Protein AF-A0A6P0Y2C6-F1 (afdb_monomer_lite)

Structure (mmCIF, N/CA/C/O backbone):
data_AF-A0A6P0Y2C6-F1
#
_entry.id   AF-A0A6P0Y2C6-F1
#
loop_
_atom_site.group_PDB
_atom_site.id
_atom_site.type_symbol
_atom_site.label_atom_id
_atom_site.label_alt_id
_atom_site.label_comp_id
_atom_site.label_asym_id
_atom_site.label_entity_id
_atom_site.label_seq_id
_atom_site.pdbx_PDB_ins_code
_atom_site.Cartn_x
_atom_site.Cartn_y
_atom_site.Cartn_z
_atom_site.occupancy
_atom_site.B_iso_or_equiv
_atom_site.auth_seq_id
_atom_site.auth_comp_id
_atom_site.auth_asym_id
_atom_site.auth_atom_id
_atom_site.pdbx_PDB_model_num
ATOM 1 N N . MET A 1 1 ? 60.609 -4.688 -13.053 1.00 43.38 1 MET A N 1
ATOM 2 C CA . MET A 1 1 ? 59.364 -5.445 -13.292 1.00 43.38 1 MET A CA 1
ATOM 3 C C . MET A 1 1 ? 58.309 -4.817 -12.408 1.00 43.38 1 MET A C 1
ATOM 5 O O . MET A 1 1 ? 58.404 -4.920 -11.194 1.00 43.38 1 MET A O 1
ATOM 9 N N . GLU A 1 2 ? 57.442 -4.017 -13.019 1.00 43.62 2 GLU A N 1
ATOM 10 C CA . GLU A 1 2 ? 56.411 -3.225 -12.346 1.00 43.62 2 GLU A CA 1
ATOM 11 C C . GLU A 1 2 ? 55.242 -4.134 -11.954 1.00 43.62 2 GLU A C 1
ATOM 13 O O . GLU A 1 2 ? 54.716 -4.874 -12.785 1.00 43.62 2 GLU A O 1
ATOM 18 N N . ASN A 1 3 ? 54.855 -4.099 -10.679 1.00 46.41 3 ASN A N 1
ATOM 19 C CA . ASN A 1 3 ? 53.724 -4.861 -10.163 1.00 46.41 3 ASN A CA 1
ATOM 20 C C . ASN A 1 3 ? 52.441 -4.045 -10.377 1.00 46.41 3 ASN A C 1
ATOM 22 O O . ASN A 1 3 ? 52.095 -3.193 -9.561 1.00 46.41 3 ASN A O 1
ATOM 26 N N . ASN A 1 4 ? 51.752 -4.296 -11.491 1.00 50.06 4 ASN A N 1
ATOM 27 C CA . ASN A 1 4 ? 50.444 -3.715 -11.793 1.00 50.06 4 ASN A CA 1
ATOM 28 C C . ASN A 1 4 ? 49.351 -4.393 -10.959 1.00 50.06 4 ASN A C 1
ATOM 30 O O . ASN A 1 4 ? 48.768 -5.399 -11.363 1.00 50.06 4 ASN A O 1
ATOM 34 N N . THR A 1 5 ? 49.054 -3.821 -9.795 1.00 49.78 5 THR A N 1
ATOM 35 C CA . THR A 1 5 ? 47.873 -4.179 -9.003 1.00 49.78 5 THR A CA 1
ATOM 36 C C . THR A 1 5 ? 46.628 -3.591 -9.668 1.00 49.78 5 THR A C 1
ATOM 38 O O . THR A 1 5 ? 46.241 -2.452 -9.409 1.00 49.78 5 THR A O 1
ATOM 41 N N . THR A 1 6 ? 45.982 -4.357 -10.545 1.00 54.22 6 THR A N 1
ATOM 42 C CA . THR A 1 6 ? 44.627 -4.044 -11.012 1.00 54.22 6 THR A CA 1
ATOM 43 C C . THR A 1 6 ? 43.648 -4.283 -9.863 1.00 54.22 6 THR A C 1
ATOM 45 O O . THR A 1 6 ? 43.199 -5.409 -9.644 1.00 54.22 6 THR A O 1
ATOM 48 N N . ASN A 1 7 ? 43.332 -3.226 -9.113 1.00 56.22 7 ASN A N 1
ATOM 49 C CA . ASN A 1 7 ? 42.253 -3.216 -8.124 1.00 56.22 7 ASN A CA 1
ATOM 50 C C . ASN A 1 7 ? 40.904 -3.284 -8.849 1.00 56.22 7 ASN A C 1
ATOM 52 O O . ASN A 1 7 ? 40.237 -2.273 -9.055 1.00 56.22 7 ASN A O 1
ATOM 56 N N . ASN A 1 8 ? 40.519 -4.485 -9.272 1.00 59.44 8 ASN A N 1
ATOM 57 C CA . ASN A 1 8 ? 39.205 -4.747 -9.839 1.00 59.44 8 ASN A CA 1
ATOM 58 C C . ASN A 1 8 ? 38.216 -4.942 -8.679 1.00 59.44 8 ASN A C 1
ATOM 60 O O . ASN A 1 8 ? 37.856 -6.067 -8.331 1.00 59.44 8 ASN A O 1
ATOM 64 N N . SER A 1 9 ? 37.836 -3.843 -8.019 1.00 63.31 9 SER A N 1
ATOM 65 C CA . SER A 1 9 ? 36.711 -3.869 -7.081 1.00 63.31 9 SER A CA 1
ATOM 66 C C . SER A 1 9 ? 35.454 -4.296 -7.845 1.00 63.31 9 SER A C 1
ATOM 68 O O . SER A 1 9 ? 35.192 -3.739 -8.915 1.00 63.31 9 SER A O 1
ATOM 70 N N . PRO A 1 10 ? 34.671 -5.266 -7.342 1.00 64.81 10 PRO A N 1
ATOM 71 C CA . PRO A 1 10 ? 33.425 -5.646 -7.985 1.00 64.81 10 PRO A CA 1
ATOM 72 C C . PRO A 1 10 ? 32.515 -4.418 -8.049 1.00 64.81 10 PRO A C 1
ATOM 74 O O . PRO A 1 10 ? 32.337 -3.709 -7.060 1.00 64.81 10 PRO A O 1
ATOM 77 N N . ASN A 1 11 ? 31.969 -4.152 -9.234 1.00 65.19 11 ASN A N 1
ATOM 78 C CA . ASN A 1 11 ? 30.977 -3.111 -9.452 1.00 65.19 11 ASN A CA 1
ATOM 79 C C . ASN A 1 11 ? 29.692 -3.564 -8.740 1.00 65.19 11 ASN A C 1
ATOM 81 O O . ASN A 1 11 ? 28.905 -4.336 -9.288 1.00 65.19 11 ASN A O 1
ATOM 85 N N . ILE A 1 12 ? 29.551 -3.203 -7.463 1.00 67.75 12 ILE A N 1
ATOM 86 C CA . ILE A 1 12 ? 28.347 -3.491 -6.688 1.00 67.75 12 ILE A CA 1
ATOM 87 C C . ILE A 1 12 ? 27.257 -2.594 -7.266 1.00 67.75 12 ILE A C 1
ATOM 89 O O . ILE A 1 12 ? 27.208 -1.398 -6.989 1.00 67.75 12 ILE A O 1
ATOM 93 N N . SER A 1 13 ? 26.404 -3.174 -8.107 1.00 69.62 13 SER A N 1
ATOM 94 C CA . SER A 1 13 ? 25.151 -2.548 -8.509 1.00 69.62 13 SER A CA 1
ATOM 95 C C . SER A 1 13 ? 24.280 -2.460 -7.258 1.00 69.62 13 SER A C 1
ATOM 97 O O . SER A 1 13 ? 23.741 -3.452 -6.768 1.00 69.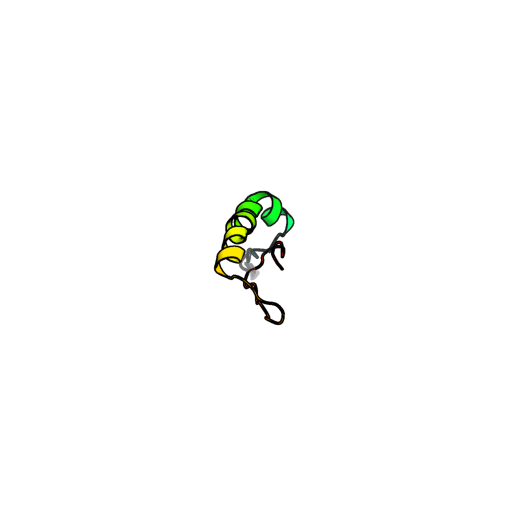62 13 SER A O 1
ATOM 99 N N . PHE A 1 14 ? 24.196 -1.258 -6.695 1.00 73.00 14 PHE A N 1
ATOM 100 C CA . PHE A 1 14 ? 23.218 -0.954 -5.668 1.00 73.00 14 PHE A CA 1
ATOM 101 C C . PHE A 1 14 ? 21.854 -0.876 -6.351 1.00 73.00 14 PHE A C 1
ATOM 103 O O . PHE A 1 14 ? 21.633 -0.042 -7.227 1.00 73.00 14 PHE A O 1
ATOM 110 N N . ASN A 1 15 ? 20.946 -1.779 -5.981 1.00 80.56 15 ASN A N 1
ATOM 111 C CA . ASN A 1 15 ? 19.532 -1.633 -6.312 1.00 80.56 15 ASN A CA 1
ATOM 112 C C . ASN A 1 15 ? 18.967 -0.513 -5.438 1.00 80.56 15 ASN A C 1
ATOM 114 O O . ASN A 1 15 ? 18.437 -0.758 -4.354 1.00 80.56 15 ASN A O 1
ATOM 118 N N . GLU A 1 16 ? 19.163 0.723 -5.883 1.00 87.75 16 GLU A N 1
ATOM 119 C CA . GLU A 1 16 ? 18.639 1.899 -5.207 1.00 87.75 16 GLU A CA 1
ATOM 120 C C . GLU A 1 16 ? 17.122 1.978 -5.3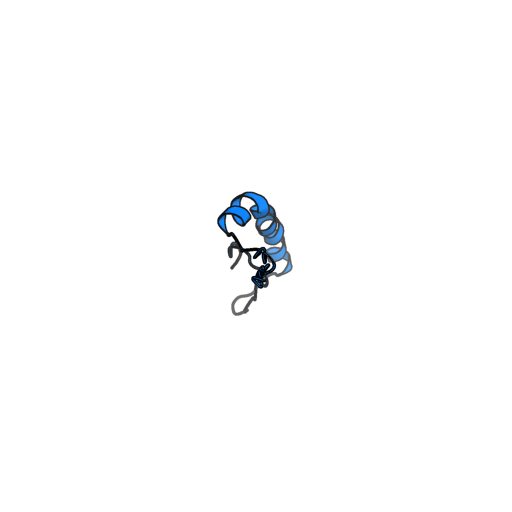82 1.00 87.75 16 GLU A C 1
ATOM 122 O O . GLU A 1 16 ? 16.576 1.809 -6.475 1.00 87.75 16 GLU A O 1
ATOM 127 N N . TRP A 1 17 ? 16.430 2.230 -4.277 1.00 90.25 17 TRP A N 1
ATOM 128 C CA . TRP A 1 17 ? 14.996 2.473 -4.284 1.00 90.25 17 TRP A CA 1
ATOM 129 C C . TRP A 1 17 ? 14.675 3.811 -4.964 1.00 90.25 17 TRP A C 1
ATOM 131 O O . TRP A 1 17 ? 15.289 4.831 -4.652 1.00 90.25 17 TRP A O 1
ATOM 141 N N . ASN A 1 18 ? 13.672 3.825 -5.847 1.00 92.69 18 ASN A N 1
ATOM 142 C CA . ASN A 1 18 ? 13.191 5.033 -6.519 1.00 92.69 18 ASN A CA 1
ATOM 143 C C . ASN A 1 18 ? 11.658 5.125 -6.432 1.00 92.69 18 ASN A C 1
ATOM 145 O O . ASN A 1 18 ? 10.940 4.395 -7.117 1.00 92.69 18 ASN A O 1
ATOM 149 N N . ALA A 1 19 ? 11.173 6.055 -5.606 1.00 92.94 19 ALA A N 1
ATOM 150 C CA . ALA A 1 19 ? 9.750 6.277 -5.362 1.00 92.94 19 ALA A CA 1
ATOM 151 C C . ALA A 1 19 ? 8.985 6.752 -6.610 1.00 92.94 19 ALA A C 1
ATOM 153 O O . ALA A 1 19 ? 7.877 6.290 -6.858 1.00 92.94 19 ALA A O 1
ATOM 154 N N . GLU A 1 20 ? 9.576 7.629 -7.426 1.00 94.31 20 GLU A N 1
ATOM 155 C CA . GLU A 1 20 ? 8.938 8.153 -8.642 1.00 94.31 20 GLU A CA 1
ATOM 156 C C . GLU A 1 20 ? 8.789 7.060 -9.712 1.00 94.31 20 GLU A C 1
ATOM 158 O O . GLU A 1 20 ? 7.748 6.924 -10.363 1.00 94.31 20 GLU A O 1
ATOM 163 N N . LEU A 1 21 ? 9.813 6.215 -9.858 1.00 93.94 21 LEU A N 1
ATOM 164 C CA . LEU A 1 21 ? 9.747 5.043 -10.727 1.00 93.94 21 LEU A CA 1
ATOM 165 C C . LEU A 1 21 ? 8.690 4.047 -10.232 1.00 93.94 21 LEU A C 1
ATOM 167 O O . LEU A 1 21 ? 7.943 3.496 -11.041 1.00 93.94 21 LEU A O 1
ATOM 171 N N . TYR A 1 22 ? 8.618 3.817 -8.920 1.00 93.44 22 TYR A N 1
ATOM 172 C CA . TYR A 1 22 ? 7.614 2.931 -8.340 1.00 93.44 22 TYR A CA 1
ATOM 173 C C . TYR A 1 22 ? 6.196 3.457 -8.578 1.00 93.44 22 TYR A C 1
ATOM 175 O O . TYR A 1 22 ? 5.366 2.728 -9.105 1.00 93.44 22 TYR A O 1
ATOM 183 N N . GLU A 1 23 ? 5.930 4.730 -8.297 1.00 92.25 23 GLU A N 1
ATOM 184 C CA . GLU A 1 23 ? 4.611 5.334 -8.507 1.00 92.25 23 GLU A CA 1
ATOM 185 C C . GLU A 1 23 ? 4.198 5.293 -9.991 1.00 92.25 23 GLU A C 1
ATOM 187 O O . GLU A 1 23 ? 3.094 4.873 -10.345 1.00 92.25 23 GLU A O 1
ATOM 192 N N . SER A 1 24 ? 5.119 5.639 -10.896 1.00 94.56 24 SER A N 1
ATOM 193 C CA . SER A 1 24 ? 4.824 5.704 -12.335 1.00 94.56 24 SER A CA 1
ATOM 194 C C . SER A 1 24 ? 4.657 4.342 -13.018 1.00 94.56 24 SER A C 1
ATOM 196 O O . SER A 1 24 ? 4.058 4.276 -14.096 1.00 94.56 24 SER A O 1
ATOM 198 N N . LYS A 1 25 ? 5.194 3.255 -12.445 1.00 95.56 25 LYS A N 1
ATOM 199 C CA . LYS A 1 25 ? 5.180 1.911 -13.061 1.00 95.56 25 LYS A CA 1
ATOM 200 C C . LYS A 1 25 ? 4.436 0.849 -12.254 1.00 95.56 25 LYS A C 1
ATOM 202 O O . LYS A 1 25 ? 3.995 -0.136 -12.838 1.00 95.56 25 LYS A O 1
ATOM 207 N N . HIS A 1 26 ? 4.294 1.042 -10.949 1.00 94.00 26 HIS A N 1
ATOM 208 C CA . HIS A 1 26 ? 3.817 0.040 -9.995 1.00 94.00 26 HIS A CA 1
ATOM 209 C C . HIS A 1 26 ? 2.741 0.566 -9.029 1.00 94.00 26 HIS A C 1
ATOM 211 O O . HIS A 1 26 ? 2.364 -0.153 -8.107 1.00 94.00 26 HIS A O 1
ATOM 217 N N . SER A 1 27 ? 2.168 1.754 -9.262 1.00 92.69 27 SER A N 1
ATOM 218 C CA . SER A 1 27 ? 1.017 2.272 -8.488 1.00 92.69 27 SER A CA 1
ATOM 219 C C . SER A 1 27 ? -0.189 1.326 -8.463 1.00 92.69 27 SER A C 1
ATOM 221 O O . SER A 1 27 ? -0.973 1.339 -7.516 1.00 92.69 27 SER A O 1
ATOM 223 N N . PHE A 1 28 ? -0.313 0.433 -9.453 1.00 94.44 28 PHE A N 1
ATOM 224 C CA . PHE A 1 28 ? -1.344 -0.606 -9.460 1.00 94.44 28 PHE A CA 1
ATOM 225 C C . PHE A 1 28 ? -1.293 -1.519 -8.223 1.00 94.44 28 PHE A C 1
ATOM 227 O O . PHE A 1 28 ? -2.332 -2.043 -7.834 1.00 94.44 28 PHE A O 1
ATOM 234 N N . VAL A 1 29 ? -0.125 -1.699 -7.592 1.00 93.50 29 VAL A N 1
ATOM 235 C CA . VAL A 1 29 ? 0.017 -2.518 -6.377 1.00 93.50 29 VAL A CA 1
ATOM 236 C C . VAL A 1 29 ? -0.781 -1.905 -5.228 1.00 93.50 29 VAL A C 1
ATOM 238 O O . VAL A 1 29 ? -1.613 -2.587 -4.635 1.00 93.50 29 VAL A O 1
ATOM 241 N N . SER A 1 30 ? -0.584 -0.611 -4.959 1.00 91.31 30 SER A N 1
ATOM 242 C CA . SER A 1 30 ? -1.324 0.105 -3.914 1.00 91.31 30 SER A CA 1
ATOM 243 C C . SER A 1 30 ? -2.816 0.181 -4.238 1.00 91.31 30 SER A C 1
ATOM 245 O O . SER A 1 30 ? -3.640 -0.000 -3.349 1.00 91.31 30 SER A O 1
ATOM 247 N N . ASN A 1 31 ? -3.172 0.364 -5.515 1.00 92.25 31 ASN A N 1
ATOM 248 C CA . ASN A 1 31 ? -4.573 0.395 -5.943 1.00 92.25 31 ASN A CA 1
ATOM 249 C C . ASN A 1 31 ? -5.300 -0.929 -5.666 1.00 92.25 31 ASN A C 1
ATOM 251 O O . ASN A 1 31 ? -6.435 -0.911 -5.206 1.00 92.25 31 ASN A O 1
ATOM 255 N N . LEU A 1 32 ? -4.655 -2.074 -5.914 1.00 92.75 32 LEU A N 1
ATOM 256 C CA . LEU A 1 32 ? -5.233 -3.391 -5.615 1.00 92.75 32 LEU A CA 1
ATOM 257 C C . LEU A 1 32 ? -5.338 -3.662 -4.108 1.00 92.75 32 LEU A C 1
ATOM 259 O O . LEU A 1 32 ? -6.197 -4.426 -3.679 1.00 92.75 32 LEU A O 1
ATOM 263 N N . ALA A 1 33 ? -4.472 -3.051 -3.300 1.00 91.62 33 ALA A N 1
ATOM 264 C CA . ALA A 1 33 ? -4.489 -3.211 -1.851 1.00 91.62 33 ALA A CA 1
ATOM 265 C C . ALA A 1 33 ? -5.622 -2.424 -1.162 1.00 91.62 33 ALA A C 1
ATOM 267 O O . ALA A 1 33 ? -5.903 -2.692 0.003 1.00 91.62 33 ALA A O 1
ATOM 268 N N . ILE A 1 34 ? -6.316 -1.512 -1.857 1.00 91.81 34 ILE A N 1
ATOM 269 C CA . ILE A 1 34 ? -7.460 -0.765 -1.299 1.00 91.81 34 ILE A CA 1
ATOM 270 C C . ILE A 1 34 ? -8.567 -1.716 -0.826 1.00 91.81 34 ILE A C 1
ATOM 272 O O . ILE A 1 34 ? -9.076 -1.555 0.282 1.00 91.81 34 ILE A O 1
ATOM 276 N N . ASP A 1 35 ? -8.878 -2.751 -1.608 1.00 92.75 35 ASP A N 1
ATOM 277 C CA . ASP A 1 35 ? -9.932 -3.723 -1.282 1.00 92.75 35 ASP A CA 1
ATOM 278 C C . ASP A 1 35 ? -9.620 -4.512 0.008 1.00 92.75 35 ASP A C 1
ATOM 280 O O . ASP A 1 35 ? -10.518 -5.030 0.675 1.00 92.75 35 ASP A O 1
ATOM 284 N N . LEU A 1 36 ? -8.346 -4.572 0.422 1.00 91.94 36 LEU A N 1
ATOM 285 C CA . LEU A 1 36 ? -7.952 -5.194 1.686 1.00 91.94 36 LEU A CA 1
ATOM 286 C C . LEU A 1 36 ? -8.494 -4.426 2.89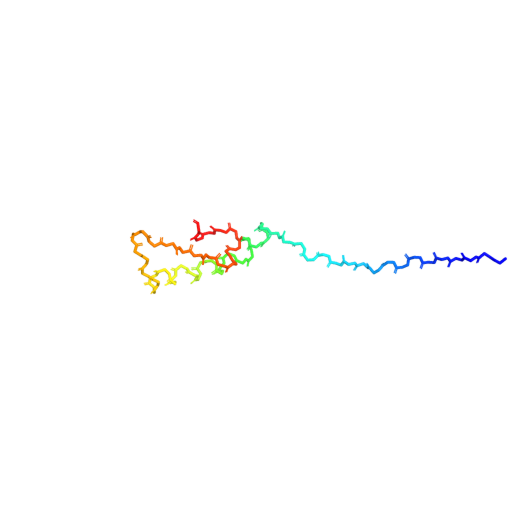7 1.00 91.94 36 LEU A C 1
ATOM 288 O O . LEU A 1 36 ? -8.726 -5.039 3.937 1.00 91.94 36 LEU A O 1
ATOM 292 N N . LEU A 1 37 ? -8.720 -3.115 2.784 1.00 90.88 37 LEU A N 1
ATOM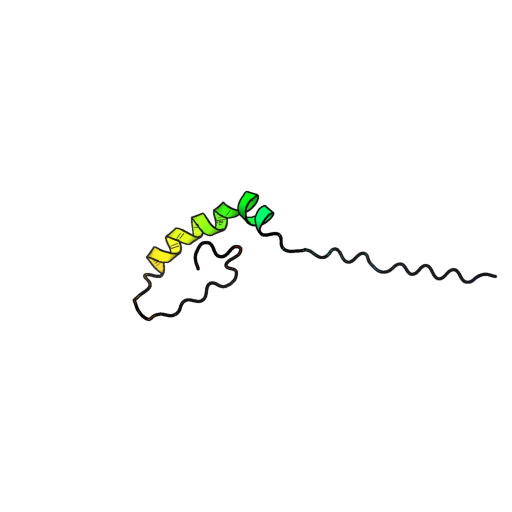 293 C CA . LEU A 1 37 ? -9.250 -2.305 3.885 1.00 90.88 37 LEU A CA 1
ATOM 294 C C . LEU A 1 37 ? -10.672 -2.727 4.266 1.00 90.88 37 LEU A C 1
ATOM 296 O O . LEU A 1 37 ? -11.020 -2.705 5.448 1.00 90.88 37 LEU A O 1
ATOM 300 N N . GLU A 1 38 ? -11.471 -3.173 3.294 1.00 92.88 38 GLU A N 1
ATOM 301 C CA . GLU A 1 38 ? -12.808 -3.712 3.558 1.00 92.88 38 GLU A CA 1
ATOM 302 C C . GLU A 1 38 ? -12.735 -5.025 4.344 1.00 92.88 38 GLU A C 1
ATOM 304 O O . GLU A 1 38 ? -13.481 -5.214 5.306 1.00 92.88 38 GLU A O 1
ATOM 309 N N . LEU A 1 39 ? -11.798 -5.907 3.979 1.00 94.56 39 LEU A N 1
ATOM 310 C CA . LEU A 1 39 ? -11.557 -7.164 4.694 1.00 94.56 39 LEU A CA 1
ATOM 311 C C . LEU A 1 39 ? -10.979 -6.933 6.094 1.00 94.56 39 LEU A C 1
ATOM 313 O O . LEU A 1 39 ? -11.334 -7.649 7.029 1.00 94.56 39 LEU A O 1
ATOM 317 N N . LEU A 1 40 ? -10.086 -5.949 6.233 1.00 94.56 40 LEU A N 1
ATOM 318 C CA . LEU A 1 40 ? -9.458 -5.589 7.500 1.00 94.56 40 LEU A CA 1
ATOM 319 C C . LEU A 1 40 ? -10.473 -4.984 8.477 1.00 94.56 40 LEU A C 1
ATOM 321 O O . LEU A 1 40 ? -10.370 -5.232 9.674 1.00 94.56 40 LEU A O 1
ATOM 325 N N . SER A 1 41 ? -11.452 -4.226 7.966 1.00 95.62 41 SER A N 1
ATOM 326 C CA . SER A 1 41 ? -12.516 -3.578 8.742 1.00 95.62 41 SER A CA 1
ATOM 327 C C . SER A 1 41 ? -11.986 -2.838 9.986 1.00 95.62 41 SER A C 1
ATOM 329 O O . SER A 1 41 ? -12.379 -3.153 11.114 1.00 95.62 41 SER A O 1
ATOM 331 N N . PRO A 1 42 ? -11.062 -1.872 9.811 1.00 94.38 42 PRO A N 1
ATOM 332 C CA . PRO A 1 42 ? -10.351 -1.264 10.926 1.00 94.38 42 PRO A CA 1
ATOM 333 C C . PRO A 1 42 ? -11.293 -0.484 11.844 1.00 94.38 42 PRO A C 1
ATOM 335 O O . PRO A 1 42 ? -12.194 0.229 11.391 1.00 94.38 42 PRO A O 1
ATOM 338 N N . GLN A 1 43 ? -11.061 -0.594 13.148 1.00 97.50 43 GLN A N 1
ATOM 339 C CA . GLN A 1 43 ? -11.866 0.051 14.178 1.00 97.50 43 GLN A CA 1
ATOM 340 C C . GLN A 1 43 ? -11.120 1.218 14.828 1.00 97.50 43 GLN A C 1
ATOM 342 O O . GLN A 1 43 ? -9.891 1.268 14.909 1.00 97.50 43 GLN A O 1
ATOM 347 N N . SER A 1 44 ? -11.887 2.183 15.340 1.00 96.44 44 SER A N 1
ATOM 348 C CA . SER A 1 44 ? -11.319 3.333 16.042 1.00 96.44 44 SER A CA 1
ATOM 349 C C . SER A 1 44 ? -10.482 2.885 17.243 1.00 96.44 44 SER A C 1
ATOM 351 O O . SER A 1 44 ? -10.971 2.189 18.131 1.00 96.44 44 SER A O 1
ATOM 353 N N . GLY A 1 45 ? -9.238 3.358 17.306 1.00 96.94 45 GLY A N 1
ATOM 354 C CA . GLY A 1 45 ? -8.299 3.055 18.388 1.00 96.94 45 GLY A CA 1
ATOM 355 C C . GLY A 1 45 ? -7.348 1.893 18.097 1.00 96.94 45 GLY A C 1
ATOM 356 O O . GLY A 1 45 ? -6.403 1.691 18.864 1.00 96.94 45 GLY A O 1
ATOM 357 N N . GLU A 1 46 ? -7.537 1.168 16.994 1.00 97.12 46 GLU A N 1
ATOM 358 C CA . GLU A 1 46 ? -6.569 0.173 16.535 1.00 97.12 46 GLU A CA 1
ATOM 359 C C . GLU A 1 46 ? -5.308 0.833 15.960 1.00 97.12 46 GLU A C 1
ATOM 361 O O . GLU A 1 46 ? -5.321 1.971 15.486 1.00 97.12 46 GLU A O 1
ATOM 366 N N . L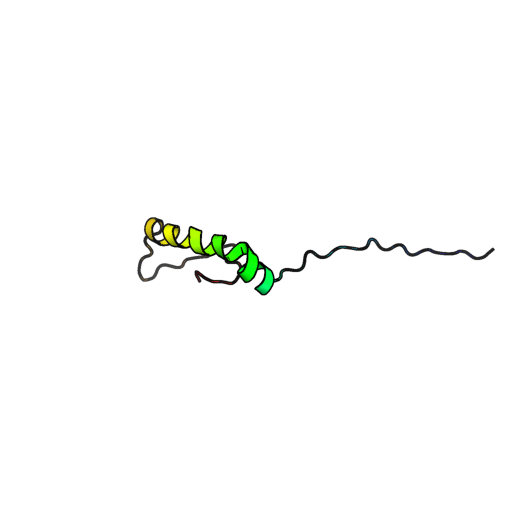YS A 1 47 ? -4.188 0.106 16.020 1.00 95.94 47 LYS A N 1
ATOM 367 C CA . LYS A 1 47 ? -2.917 0.503 15.405 1.00 95.94 47 LYS A CA 1
ATOM 368 C C . LYS A 1 47 ? -2.578 -0.496 14.313 1.00 95.94 47 LYS A C 1
ATOM 370 O O . LYS A 1 47 ? -2.461 -1.685 14.596 1.00 95.94 47 LYS A O 1
ATOM 375 N N . ILE A 1 48 ? -2.394 0.000 13.097 1.00 94.31 48 ILE A N 1
ATOM 376 C CA . ILE A 1 48 ? -2.135 -0.812 11.907 1.00 94.31 48 ILE A CA 1
ATOM 377 C C . ILE A 1 48 ? -0.704 -0.545 11.447 1.00 94.31 48 ILE A C 1
ATOM 379 O O . ILE A 1 48 ? -0.249 0.598 11.452 1.00 94.31 48 ILE A O 1
ATOM 383 N N . LEU A 1 49 ? 0.012 -1.611 11.093 1.00 94.88 49 LEU A N 1
ATOM 384 C CA . LEU A 1 49 ? 1.360 -1.549 10.541 1.00 94.88 49 LEU A CA 1
ATOM 385 C C . LEU A 1 49 ? 1.316 -1.998 9.080 1.00 94.88 49 LEU A C 1
ATOM 387 O O . LEU A 1 49 ? 1.064 -3.171 8.812 1.00 94.88 49 LEU A O 1
ATOM 391 N N . ASP A 1 50 ? 1.598 -1.078 8.162 1.00 93.75 50 ASP A N 1
ATOM 392 C CA . ASP A 1 50 ? 1.741 -1.370 6.735 1.00 93.75 50 ASP A CA 1
ATOM 393 C C . ASP A 1 50 ? 3.208 -1.706 6.415 1.00 93.75 50 ASP A C 1
ATOM 395 O O . ASP A 1 50 ? 4.080 -0.835 6.321 1.00 93.75 50 ASP A O 1
ATOM 399 N N . LEU A 1 51 ? 3.509 -3.004 6.333 1.00 92.88 51 LEU A N 1
ATOM 400 C CA . LEU A 1 51 ? 4.847 -3.490 6.009 1.00 92.88 51 LEU A CA 1
ATOM 401 C C . LEU A 1 51 ? 5.052 -3.511 4.498 1.00 92.88 51 LEU A C 1
ATOM 403 O O . LEU A 1 51 ? 4.399 -4.262 3.782 1.00 92.88 51 LEU A O 1
ATOM 407 N N . GLY A 1 52 ? 6.048 -2.756 4.036 1.00 89.75 52 GLY A N 1
ATOM 408 C CA . GLY A 1 52 ? 6.300 -2.617 2.604 1.00 89.75 52 GLY A CA 1
ATOM 409 C C . GLY A 1 52 ? 5.350 -1.626 1.935 1.00 89.75 52 GLY A C 1
ATOM 410 O O . GLY A 1 52 ? 5.038 -1.800 0.762 1.00 89.75 52 GLY A O 1
ATOM 411 N N . CYS A 1 53 ? 4.960 -0.565 2.650 1.00 92.00 53 CYS A N 1
ATOM 412 C CA . CYS A 1 53 ? 4.034 0.483 2.202 1.00 92.00 53 CYS A CA 1
ATOM 413 C C . CYS A 1 53 ? 4.454 1.237 0.921 1.00 92.00 53 CYS A C 1
ATOM 415 O O . CYS A 1 53 ? 3.709 2.073 0.409 1.00 92.00 53 CYS A O 1
ATOM 417 N N . GLY A 1 54 ? 5.651 0.971 0.386 1.00 91.56 54 GLY A N 1
ATOM 418 C CA . GLY A 1 54 ? 6.168 1.591 -0.829 1.00 91.56 54 GLY A CA 1
ATOM 419 C C . GLY A 1 54 ? 6.279 3.104 -0.671 1.00 91.56 54 GLY A C 1
ATOM 420 O O . GLY A 1 54 ? 7.105 3.595 0.095 1.00 91.56 54 GLY A O 1
ATOM 421 N N . THR A 1 55 ? 5.453 3.841 -1.413 1.00 93.00 55 THR A N 1
ATOM 422 C CA . THR A 1 55 ? 5.353 5.308 -1.342 1.00 93.00 55 THR A CA 1
ATOM 423 C C . THR A 1 55 ? 4.420 5.809 -0.232 1.00 93.00 55 THR A C 1
ATOM 425 O O . THR A 1 55 ? 4.326 7.017 -0.036 1.00 93.00 55 THR A O 1
ATOM 428 N N . GLY A 1 56 ? 3.769 4.912 0.519 1.00 92.31 56 GLY A N 1
ATOM 429 C CA . GLY A 1 56 ? 2.897 5.252 1.648 1.00 92.31 56 GLY A CA 1
ATOM 430 C C . GLY A 1 56 ? 1.464 5.613 1.254 1.00 92.31 56 GLY A C 1
ATOM 431 O O . GLY A 1 56 ? 0.802 6.340 1.975 1.00 92.31 56 GLY A O 1
ATOM 432 N N . HIS A 1 57 ? 0.961 5.132 0.115 1.00 90.62 57 HIS A N 1
ATOM 433 C CA . HIS A 1 57 ? -0.356 5.540 -0.403 1.00 90.62 57 HIS A CA 1
ATOM 434 C C . HIS A 1 57 ? -1.547 5.139 0.497 1.00 90.62 57 HIS A C 1
ATOM 436 O O . HIS A 1 57 ? -2.626 5.711 0.371 1.00 90.62 57 HIS A O 1
ATOM 442 N N . LEU A 1 58 ? -1.364 4.150 1.381 1.00 88.00 58 LEU A N 1
ATOM 443 C CA . LEU A 1 58 ? -2.399 3.609 2.276 1.00 88.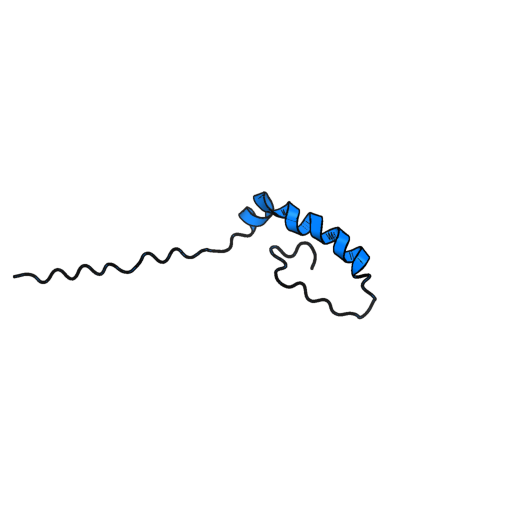00 58 LEU A CA 1
ATOM 444 C C . LEU A 1 58 ? -2.137 3.888 3.767 1.00 88.00 58 LEU A C 1
ATOM 446 O O . LEU A 1 58 ? -2.871 3.373 4.611 1.00 88.00 58 LEU A O 1
ATOM 450 N N . THR A 1 59 ? -1.093 4.653 4.103 1.00 85.50 59 THR A N 1
ATOM 451 C CA . THR A 1 59 ? -0.679 4.945 5.490 1.00 85.50 59 THR A CA 1
ATOM 452 C C . THR A 1 59 ? -0.735 6.441 5.766 1.00 85.50 59 THR A C 1
ATOM 454 O O . THR A 1 59 ? -1.216 6.814 6.859 1.00 85.50 59 THR A O 1
#

pLDDT: mean 84.4, std 15.86, range [43.38, 97.5]

Radius of gyration: 21.73 Å; chains: 1; bounding box: 72×15×32 Å

Sequence (59 aa):
MENNTTNNSPNISFNEWNAELYESKHSFVSNLAIDLLELLSPQSGEKILDLGCGTGHLT

Secondary structure (DSSP, 8-state):
------------------HHHHHHHHHHHHHHHTHHHHHH---TT-----TT-TTTTT-

Foldseek 3Di:
DDDDDPPCDPPPPPPDQDLVCCCVPPVVVVVVCVVVCVVVVDDPPDDDDDDPCRNVPPD